Protein AF-A0A7Y4UGS4-F1 (afdb_monomer_lite)

Secondary structure (DSSP, 8-state):
--TT----HHHHHHHTTS-S-----EETTEE---TT--------SSS----------S--SS----------

Foldseek 3Di:
DPPPDAPQVVLVVVCVVPDPDDDFDADPNDTPDDPPDDDDDDDRRDDDDDDDDDDDDDDDPDPPPPPPPDDD

Sequence (72 aa):
MQPDESPNGHSHCRSLFLRASETINIVGGEMQLGRWQRIFFLELDCPRQRNVSVMVMGQSNTRLRIARNGKA

Radius of gyration: 19.83 Å; chains: 1; bounding box: 42×50×43 Å

Structure (mmCIF, N/CA/C/O backbone):
data_AF-A0A7Y4UGS4-F1
#
_entry.id   AF-A0A7Y4UGS4-F1
#
loop_
_atom_site.group_PDB
_atom_site.id
_atom_site.type_symbol
_atom_site.label_atom_id
_atom_site.label_alt_id
_atom_site.label_comp_id
_atom_site.label_asym_id
_atom_site.label_entity_id
_atom_site.label_seq_id
_atom_site.pdbx_PDB_ins_code
_atom_site.Cartn_x
_atom_site.Cartn_y
_atom_site.Cartn_z
_atom_site.occupancy
_atom_site.B_iso_or_equiv
_atom_site.auth_seq_id
_atom_site.auth_comp_id
_atom_site.auth_asym_id
_atom_site.auth_atom_id
_atom_site.pdbx_PDB_model_num
ATOM 1 N N . MET A 1 1 ? 25.901 0.552 -16.568 1.00 71.38 1 MET A N 1
ATOM 2 C CA . MET A 1 1 ? 24.777 -0.391 -16.505 1.00 71.38 1 MET A CA 1
ATOM 3 C C . MET A 1 1 ? 25.318 -1.748 -16.884 1.00 71.38 1 MET A C 1
ATOM 5 O O . MET A 1 1 ? 25.983 -1.825 -17.916 1.00 71.38 1 MET A O 1
ATOM 9 N N . GLN A 1 2 ? 25.161 -2.754 -16.028 1.00 84.44 2 GLN A N 1
ATOM 10 C CA . GLN A 1 2 ? 25.574 -4.110 -16.398 1.00 84.44 2 GLN A CA 1
ATOM 11 C C . GLN A 1 2 ? 24.622 -4.674 -17.469 1.00 84.44 2 GLN A C 1
ATOM 13 O O . GLN A 1 2 ? 23.478 -4.224 -17.541 1.00 84.44 2 GLN A O 1
ATOM 18 N N . PRO A 1 3 ? 25.068 -5.601 -18.337 1.00 84.50 3 PRO A N 1
ATOM 19 C CA . PRO A 1 3 ? 24.253 -6.100 -19.451 1.00 84.50 3 PRO A CA 1
ATOM 20 C C . PRO A 1 3 ? 22.912 -6.735 -19.041 1.00 84.50 3 PRO A C 1
ATOM 22 O O . PRO A 1 3 ? 21.989 -6.786 -19.847 1.00 84.50 3 PRO A O 1
ATOM 25 N N . ASP A 1 4 ? 22.805 -7.214 -17.805 1.00 88.75 4 ASP A N 1
ATOM 26 C CA . ASP A 1 4 ? 21.643 -7.870 -17.198 1.00 88.75 4 ASP A CA 1
ATOM 27 C C . ASP A 1 4 ? 20.859 -6.963 -16.227 1.00 88.75 4 ASP A C 1
ATOM 29 O O . ASP A 1 4 ? 19.848 -7.369 -15.648 1.00 88.75 4 ASP A O 1
ATOM 33 N N . GLU A 1 5 ? 21.297 -5.716 -16.051 1.00 87.81 5 GLU A N 1
ATOM 34 C CA . GLU A 1 5 ? 20.683 -4.774 -15.123 1.00 87.81 5 GLU A CA 1
ATOM 35 C C . GLU A 1 5 ? 19.355 -4.237 -15.679 1.00 87.81 5 GLU A C 1
ATOM 37 O O . GLU A 1 5 ? 19.287 -3.652 -16.762 1.00 87.81 5 GLU A O 1
ATOM 42 N N . SER A 1 6 ? 18.271 -4.405 -14.915 1.00 89.56 6 SER A N 1
ATOM 43 C CA . SER A 1 6 ? 16.960 -3.864 -15.287 1.00 89.56 6 SER A CA 1
ATOM 44 C C . SER A 1 6 ? 16.970 -2.328 -15.242 1.00 89.56 6 SER A C 1
ATOM 46 O O . SER A 1 6 ? 17.361 -1.759 -14.222 1.00 89.56 6 SER A O 1
ATOM 48 N N . PRO A 1 7 ? 16.473 -1.619 -16.274 1.00 92.12 7 PRO A N 1
ATOM 49 C CA . PRO A 1 7 ? 16.382 -0.161 -16.257 1.00 92.12 7 PRO A CA 1
ATOM 50 C C . PRO A 1 7 ? 15.214 0.342 -15.398 1.00 92.12 7 PRO A C 1
ATOM 52 O O . PRO A 1 7 ? 14.205 0.830 -15.902 1.00 92.12 7 PRO A O 1
ATOM 55 N N . ASN A 1 8 ? 15.361 0.261 -14.074 1.00 95.50 8 ASN A N 1
ATOM 56 C CA . ASN A 1 8 ? 14.312 0.589 -13.104 1.00 95.50 8 ASN A CA 1
ATOM 57 C C . ASN A 1 8 ? 14.6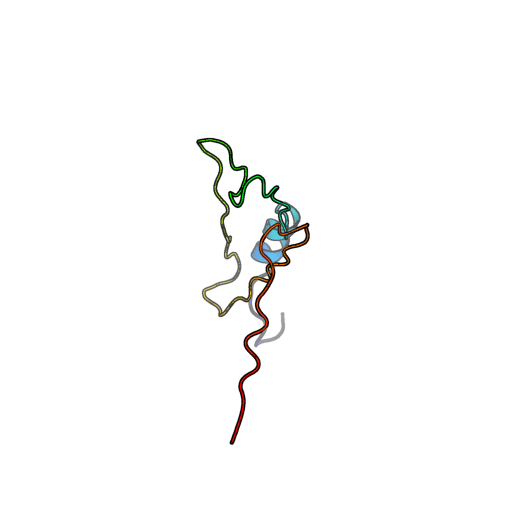12 1.818 -12.225 1.00 95.50 8 ASN A C 1
ATOM 59 O O . ASN A 1 8 ? 13.853 2.115 -11.305 1.00 95.50 8 ASN A O 1
ATOM 63 N N . GLY A 1 9 ? 15.646 2.611 -12.536 1.00 95.75 9 GLY A N 1
ATOM 64 C CA . GLY A 1 9 ? 15.991 3.812 -11.756 1.00 95.75 9 GLY A CA 1
ATOM 65 C C . GLY A 1 9 ? 14.820 4.795 -11.583 1.00 95.75 9 GLY A C 1
ATOM 66 O O . GLY A 1 9 ? 14.596 5.326 -10.498 1.00 95.75 9 GLY A O 1
ATOM 67 N N . HIS A 1 10 ? 13.991 4.963 -12.617 1.00 95.69 10 HIS A N 1
ATOM 68 C CA . HIS A 1 10 ? 12.754 5.751 -12.544 1.00 95.69 10 HIS A CA 1
ATOM 69 C C . HIS A 1 10 ? 11.743 5.245 -11.494 1.00 95.69 10 HIS A C 1
ATOM 71 O O . HIS A 1 10 ? 11.063 6.054 -10.859 1.00 95.69 10 HIS A O 1
ATOM 77 N N . SER A 1 11 ? 11.653 3.932 -11.281 1.00 96.69 11 SER A N 1
ATOM 78 C CA . SER A 1 11 ? 10.795 3.294 -10.283 1.00 96.69 11 SER A CA 1
ATOM 79 C C . SER A 1 11 ? 11.265 3.632 -8.873 1.00 96.69 11 SER A C 1
ATOM 81 O O . SER A 1 11 ? 10.448 4.018 -8.040 1.00 96.69 11 SER A O 1
ATOM 83 N N . HIS A 1 12 ? 12.583 3.593 -8.641 1.00 95.00 12 HIS A N 1
ATOM 84 C CA . HIS A 1 12 ? 13.196 4.018 -7.381 1.00 95.00 12 HIS A CA 1
ATOM 85 C C . HIS A 1 12 ? 12.955 5.507 -7.103 1.00 95.00 12 HIS A C 1
ATOM 87 O O . HIS A 1 12 ? 12.517 5.871 -6.014 1.00 95.00 12 HIS A O 1
ATOM 93 N N . CYS A 1 13 ? 13.166 6.378 -8.096 1.00 97.06 13 CYS A N 1
ATOM 94 C CA . CYS A 1 13 ? 12.902 7.810 -7.938 1.00 97.06 13 CYS A CA 1
ATOM 95 C C . CYS A 1 13 ? 11.436 8.089 -7.578 1.00 97.06 13 CYS A C 1
ATOM 97 O O . CYS A 1 13 ? 11.167 8.935 -6.733 1.00 97.06 13 CYS A O 1
ATOM 99 N N . ARG A 1 14 ? 10.483 7.367 -8.182 1.00 96.25 14 ARG A N 1
ATOM 100 C CA . ARG A 1 14 ? 9.053 7.493 -7.853 1.00 96.25 14 ARG A CA 1
ATOM 101 C C . ARG A 1 14 ? 8.730 6.944 -6.465 1.00 96.25 14 ARG A C 1
ATOM 103 O O . ARG A 1 14 ? 7.966 7.578 -5.743 1.00 96.25 14 ARG A O 1
ATOM 110 N N . SER A 1 15 ? 9.315 5.810 -6.071 1.00 96.06 15 SER A N 1
ATOM 111 C CA . SER A 1 15 ? 9.045 5.205 -4.763 1.00 96.06 15 SER A CA 1
ATOM 112 C C . SER A 1 15 ? 9.518 6.073 -3.599 1.00 96.06 15 SER A C 1
ATOM 114 O O . SER A 1 15 ? 8.931 5.988 -2.532 1.00 96.06 15 SER A O 1
ATOM 116 N N . LEU A 1 16 ? 10.527 6.934 -3.790 1.00 96.38 16 LEU A N 1
ATOM 117 C CA . LEU A 1 16 ? 10.979 7.879 -2.757 1.00 96.38 16 LEU A CA 1
ATOM 118 C C . LEU A 1 16 ? 9.891 8.870 -2.315 1.00 96.38 16 LEU A C 1
ATOM 120 O O . LEU A 1 16 ? 9.910 9.328 -1.176 1.00 96.38 16 LEU A O 1
ATOM 124 N N . PHE A 1 17 ? 8.949 9.203 -3.199 1.00 96.31 17 PHE A N 1
ATOM 125 C CA . PHE A 1 17 ? 7.841 10.114 -2.895 1.00 96.31 17 PHE A CA 1
ATOM 126 C C . PHE A 1 17 ? 6.600 9.395 -2.359 1.00 96.31 17 PHE A C 1
ATOM 128 O O . PHE A 1 17 ? 5.624 10.042 -1.981 1.00 96.31 17 PHE A O 1
ATOM 135 N N . LEU A 1 18 ? 6.619 8.064 -2.344 1.00 94.44 18 LEU A N 1
ATOM 136 C CA . LEU A 1 18 ? 5.521 7.234 -1.882 1.00 94.44 18 LEU A CA 1
ATOM 137 C C . LEU A 1 18 ? 5.909 6.567 -0.568 1.00 94.44 18 LEU A C 1
ATOM 139 O O . LEU A 1 18 ? 7.073 6.293 -0.283 1.00 94.44 18 LEU A O 1
ATOM 143 N N . ARG A 1 19 ? 4.910 6.285 0.256 1.00 91.94 19 ARG A N 1
ATOM 144 C CA . ARG A 1 19 ? 5.122 5.520 1.479 1.00 91.94 19 ARG A CA 1
ATOM 145 C C . ARG A 1 19 ? 5.167 4.031 1.146 1.00 91.94 19 ARG A C 1
ATOM 147 O O . ARG A 1 19 ? 4.361 3.539 0.362 1.00 91.94 19 ARG A O 1
ATOM 154 N N . ALA A 1 20 ? 6.100 3.313 1.768 1.00 93.81 20 ALA A N 1
ATOM 155 C CA . ALA A 1 20 ? 6.218 1.860 1.631 1.00 93.81 20 ALA A CA 1
ATOM 156 C C . ALA A 1 20 ? 5.270 1.085 2.568 1.00 93.81 20 ALA A C 1
ATOM 158 O O . ALA A 1 20 ? 5.128 -0.129 2.433 1.00 93.81 20 ALA A O 1
ATOM 159 N N . SER A 1 21 ? 4.646 1.764 3.536 1.00 96.44 21 SER A N 1
ATOM 160 C CA . SER A 1 21 ? 3.730 1.157 4.500 1.00 96.44 21 SER A CA 1
ATOM 161 C C . SER A 1 21 ? 2.687 2.145 5.014 1.00 96.44 21 SER A C 1
ATOM 163 O O . SER A 1 21 ? 2.945 3.344 5.176 1.00 96.44 21 SER A O 1
ATOM 165 N N . GLU A 1 22 ? 1.516 1.601 5.337 1.00 95.75 22 GLU A N 1
ATOM 166 C CA . GLU A 1 22 ? 0.392 2.336 5.904 1.00 95.75 22 GLU A CA 1
ATOM 167 C C . GLU A 1 22 ? -0.072 1.696 7.212 1.00 95.75 22 GLU A C 1
ATOM 169 O O . GLU A 1 22 ? -0.078 0.472 7.353 1.00 95.75 22 GLU A O 1
ATOM 174 N N . THR A 1 23 ? -0.473 2.540 8.164 1.00 96.56 23 THR A N 1
ATOM 175 C CA . THR A 1 23 ? -1.027 2.120 9.456 1.00 96.56 23 THR A CA 1
ATOM 176 C C . THR A 1 23 ? -2.507 2.460 9.484 1.00 96.56 23 THR A C 1
ATOM 178 O O . THR A 1 23 ? -2.883 3.614 9.292 1.00 96.56 23 THR A O 1
ATOM 181 N N . ILE A 1 24 ? -3.349 1.459 9.735 1.00 97.00 24 ILE A N 1
ATOM 182 C CA . ILE A 1 24 ? -4.808 1.596 9.705 1.00 97.00 24 ILE A CA 1
ATOM 183 C C . ILE A 1 24 ? -5.370 1.174 11.056 1.00 97.00 24 ILE A C 1
ATOM 185 O O . ILE A 1 24 ? -5.037 0.109 11.574 1.00 97.00 24 ILE A O 1
ATOM 189 N N . ASN A 1 25 ? -6.249 2.004 11.613 1.00 96.06 25 ASN A N 1
ATOM 190 C CA . ASN A 1 25 ? -6.945 1.681 12.851 1.00 96.06 25 ASN A CA 1
ATOM 191 C C . ASN A 1 25 ? -8.012 0.613 12.596 1.00 96.06 25 ASN A C 1
ATOM 193 O O . ASN A 1 25 ? -8.759 0.693 11.619 1.00 96.06 25 ASN A O 1
ATOM 197 N N . ILE A 1 26 ? -8.126 -0.342 13.516 1.00 94.69 26 ILE A N 1
ATOM 198 C CA . ILE A 1 26 ? -9.187 -1.350 13.519 1.00 94.69 26 ILE A CA 1
ATOM 199 C C . ILE A 1 26 ? -10.008 -1.150 14.790 1.00 94.69 26 ILE A C 1
ATOM 201 O O . ILE A 1 26 ? -9.477 -1.248 15.895 1.00 94.69 26 ILE A O 1
ATOM 205 N N . VAL A 1 27 ? -11.298 -0.851 14.638 1.00 93.88 27 VAL A N 1
ATOM 206 C CA . VAL A 1 27 ? -12.215 -0.575 15.754 1.00 93.88 27 VAL A CA 1
ATOM 207 C C . VAL A 1 27 ? -13.495 -1.367 15.534 1.00 93.88 27 VAL A C 1
ATOM 209 O O . VAL A 1 27 ? -14.076 -1.319 14.455 1.00 93.88 27 VAL A O 1
ATOM 212 N N . GLY A 1 28 ? -13.924 -2.129 16.543 1.00 89.88 28 GLY A N 1
ATOM 213 C CA . GLY A 1 28 ? -15.111 -2.983 16.423 1.00 89.88 28 GLY A CA 1
ATOM 214 C C . GLY A 1 28 ? -14.972 -4.112 15.392 1.00 89.88 28 GLY A C 1
ATOM 215 O O . GLY A 1 28 ? -15.980 -4.618 14.922 1.00 89.88 28 GLY A O 1
ATOM 216 N N . GLY A 1 29 ? -13.741 -4.495 15.035 1.00 90.31 29 GLY A N 1
ATOM 217 C CA . GLY A 1 29 ? -13.464 -5.503 14.003 1.00 90.31 29 GLY A CA 1
ATOM 218 C C . GLY A 1 29 ? -13.387 -4.953 12.575 1.00 90.31 29 GLY A C 1
ATOM 219 O O . GLY A 1 29 ? -13.038 -5.704 11.672 1.00 90.31 29 GLY A O 1
ATOM 220 N N . GLU A 1 30 ? -13.629 -3.655 12.378 1.00 92.94 30 GLU A N 1
ATOM 221 C CA . GLU A 1 30 ? -13.652 -3.013 11.062 1.00 92.94 30 GLU A CA 1
ATOM 222 C C . GLU A 1 30 ? -12.464 -2.060 10.874 1.00 92.94 30 GLU A C 1
ATOM 224 O O . GLU A 1 30 ? -12.066 -1.344 11.801 1.00 92.94 30 GLU A O 1
ATOM 229 N N . MET A 1 31 ? -11.909 -2.017 9.658 1.00 96.06 31 MET A N 1
ATOM 230 C CA . MET A 1 31 ? -10.900 -1.020 9.285 1.00 96.06 31 MET A CA 1
ATOM 231 C C . MET A 1 31 ? -11.540 0.369 9.199 1.00 96.06 31 MET A C 1
ATOM 233 O O . MET A 1 31 ? -12.493 0.588 8.453 1.00 96.06 31 MET A O 1
ATOM 237 N N . GLN A 1 32 ? -10.981 1.335 9.921 1.00 97.00 32 GLN A N 1
ATOM 238 C CA . GLN A 1 32 ? -11.439 2.723 9.924 1.00 97.00 32 GLN A CA 1
ATOM 239 C C . GLN A 1 32 ? -10.909 3.468 8.692 1.00 97.00 32 GLN A C 1
ATOM 241 O O . GLN A 1 32 ? -9.930 4.209 8.761 1.00 97.00 32 GLN A O 1
ATOM 246 N N . LEU A 1 33 ? -11.564 3.254 7.554 1.00 97.94 33 LEU A N 1
ATOM 247 C CA . LEU A 1 33 ? -11.336 4.002 6.322 1.00 97.94 33 LEU A CA 1
ATOM 248 C C . LEU A 1 33 ? -12.468 5.014 6.118 1.00 97.94 33 LEU A C 1
ATOM 250 O O . LEU A 1 33 ? -13.646 4.702 6.285 1.00 97.94 33 LEU A O 1
ATOM 254 N N . GLY A 1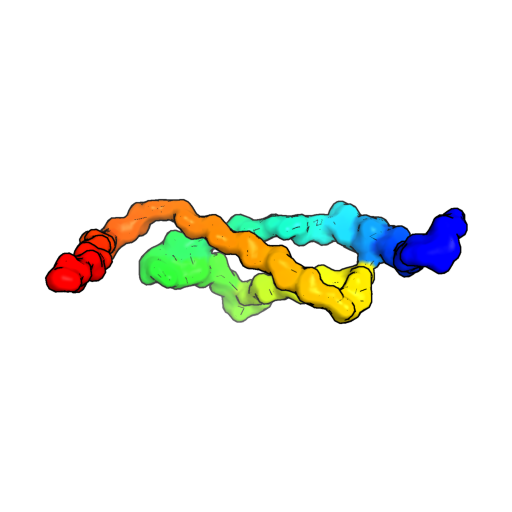 34 ? -12.126 6.232 5.707 1.00 97.31 34 GLY A N 1
ATOM 255 C CA . GLY A 1 34 ? -13.109 7.210 5.257 1.00 97.31 34 GLY A CA 1
ATOM 256 C C . GLY A 1 34 ? -13.856 6.730 4.008 1.00 97.31 34 GLY A C 1
ATOM 257 O O . GLY A 1 34 ? -13.368 5.884 3.257 1.00 97.31 34 GLY A O 1
ATOM 258 N N . ARG A 1 35 ? -15.022 7.330 3.726 1.00 97.62 35 ARG A N 1
ATOM 259 C CA . ARG A 1 35 ? -15.915 6.962 2.603 1.00 97.62 35 ARG A CA 1
ATOM 260 C C . ARG A 1 35 ? -15.174 6.723 1.277 1.00 97.62 35 ARG A C 1
ATOM 262 O O . ARG A 1 35 ? -15.478 5.775 0.550 1.00 97.62 35 ARG A O 1
ATOM 269 N N . TRP A 1 36 ? -14.169 7.551 1.001 1.00 97.88 36 TRP A N 1
ATOM 270 C CA . TRP A 1 36 ? -13.394 7.550 -0.241 1.00 97.88 36 TRP A CA 1
ATOM 271 C C . TRP A 1 36 ? -11.955 7.038 -0.089 1.00 97.88 36 TRP A C 1
ATOM 273 O O . TRP A 1 36 ? -11.205 7.051 -1.058 1.00 97.88 36 TRP A O 1
ATOM 283 N N . GLN A 1 37 ? -11.553 6.580 1.100 1.00 97.94 37 GLN A N 1
ATOM 284 C CA . GLN A 1 37 ? -10.216 6.025 1.313 1.00 97.94 37 GLN A CA 1
ATOM 285 C C . GLN A 1 37 ? -10.164 4.559 0.896 1.00 97.94 37 GLN A C 1
ATOM 287 O O . GLN A 1 37 ? -11.059 3.772 1.203 1.00 97.94 37 GLN A O 1
ATOM 292 N N . ARG A 1 38 ? -9.097 4.190 0.193 1.00 96.75 38 ARG A N 1
ATOM 293 C CA . ARG A 1 38 ? -8.790 2.822 -0.228 1.00 96.75 38 ARG A CA 1
ATOM 294 C C . ARG A 1 38 ? -7.290 2.600 -0.074 1.00 96.75 38 ARG A C 1
ATOM 296 O O . ARG A 1 38 ? -6.518 3.555 -0.106 1.00 96.75 38 ARG A O 1
ATOM 303 N N . ILE A 1 39 ? -6.901 1.343 0.086 1.00 95.62 39 ILE A N 1
ATOM 304 C CA . ILE A 1 39 ? -5.500 0.934 0.151 1.00 95.62 39 ILE A CA 1
ATOM 305 C C . ILE A 1 39 ? -5.136 0.411 -1.231 1.00 95.62 39 ILE A C 1
ATOM 307 O O . ILE A 1 39 ? -5.817 -0.473 -1.750 1.00 95.62 39 ILE A O 1
ATOM 311 N N . PHE A 1 40 ? -4.077 0.957 -1.818 1.00 95.31 40 PHE A N 1
ATOM 312 C CA . PHE A 1 40 ? -3.581 0.525 -3.118 1.00 95.31 40 PHE A CA 1
ATOM 313 C C . PHE A 1 40 ? -2.159 0.008 -2.989 1.00 95.31 40 PHE A C 1
ATOM 315 O O . PHE A 1 40 ? -1.320 0.619 -2.330 1.00 95.31 40 PHE A O 1
ATOM 322 N N . PHE A 1 41 ? -1.890 -1.096 -3.676 1.00 95.00 41 PHE A N 1
ATOM 323 C CA . PHE A 1 41 ? -0.534 -1.495 -4.005 1.00 95.00 41 PHE A CA 1
ATOM 324 C C . PHE A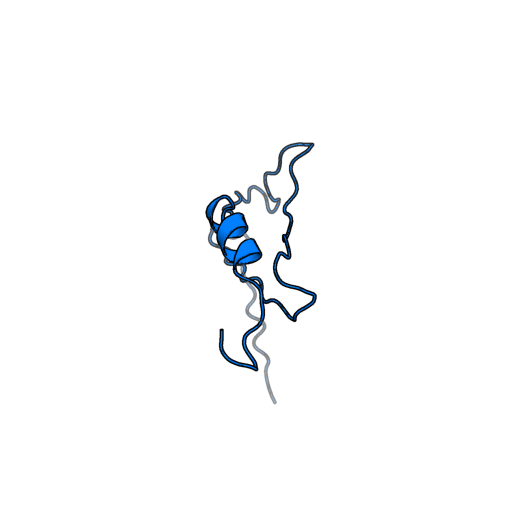 1 41 ? -0.156 -0.851 -5.342 1.00 95.00 41 PHE A C 1
ATOM 326 O O . PHE A 1 41 ? -0.868 -1.025 -6.332 1.00 95.00 41 PHE A O 1
ATOM 333 N N . LEU A 1 42 ? 0.942 -0.098 -5.373 1.00 95.25 42 LEU A N 1
ATOM 334 C CA . LEU A 1 42 ? 1.432 0.572 -6.577 1.00 95.25 42 LEU A CA 1
ATOM 335 C C . LEU A 1 42 ? 2.663 -0.172 -7.105 1.00 95.25 42 LEU A C 1
ATOM 337 O O . LEU A 1 42 ? 3.733 -0.101 -6.506 1.00 95.25 42 LEU A O 1
ATOM 341 N N . GLU A 1 43 ? 2.514 -0.876 -8.229 1.00 95.88 43 GLU A N 1
ATOM 342 C CA . GLU 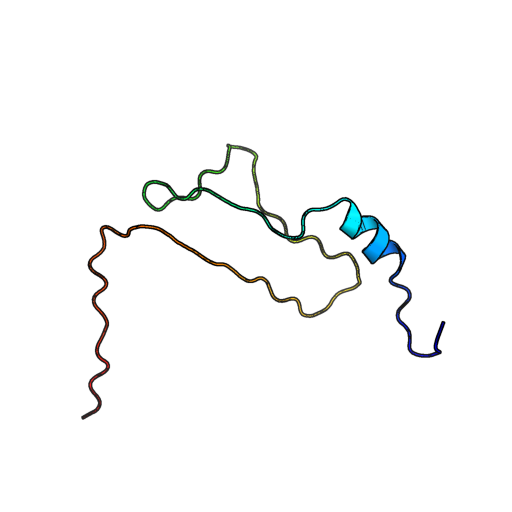A 1 43 ? 3.644 -1.473 -8.951 1.00 95.88 43 GLU A CA 1
ATOM 343 C C . GLU A 1 43 ? 4.323 -0.413 -9.821 1.00 95.88 43 GLU A C 1
ATOM 345 O O . GLU A 1 43 ? 3.669 0.268 -10.613 1.00 95.88 43 GLU A O 1
ATOM 350 N N . LEU A 1 44 ? 5.641 -0.284 -9.684 1.00 96.12 44 LEU A N 1
ATOM 351 C CA . LEU A 1 44 ? 6.430 0.740 -10.370 1.00 96.12 44 LEU A CA 1
ATOM 352 C C . LEU A 1 44 ? 7.536 0.146 -11.248 1.00 96.12 44 LEU A C 1
ATOM 354 O O . LEU A 1 44 ? 8.110 0.883 -12.046 1.00 96.12 44 LEU A O 1
ATOM 358 N N . ASP A 1 45 ? 7.856 -1.142 -11.107 1.00 95.69 45 ASP A N 1
ATOM 359 C CA . ASP A 1 45 ? 8.983 -1.817 -11.760 1.00 95.69 45 ASP A CA 1
ATOM 360 C C . ASP A 1 45 ? 8.564 -3.182 -12.329 1.00 95.69 45 ASP A C 1
ATOM 362 O O . ASP A 1 45 ? 8.947 -4.233 -11.809 1.00 95.69 45 ASP A O 1
ATOM 366 N N . CYS A 1 46 ? 7.804 -3.118 -13.430 1.00 92.25 46 CYS A N 1
ATOM 367 C CA . CYS A 1 46 ? 7.269 -4.220 -14.244 1.00 92.25 46 CYS A CA 1
ATOM 368 C C . CYS A 1 46 ? 6.472 -5.308 -13.479 1.00 92.25 46 CYS A C 1
ATOM 370 O O . CYS A 1 46 ? 6.498 -5.381 -12.253 1.00 92.25 46 CYS A O 1
ATOM 372 N N . PRO A 1 47 ? 5.687 -6.153 -14.177 1.00 94.31 47 PRO A N 1
ATOM 373 C CA . PRO A 1 47 ? 4.955 -7.234 -13.526 1.00 94.31 47 PRO A CA 1
ATOM 374 C C . PRO A 1 47 ? 5.919 -8.241 -12.889 1.00 94.31 47 PRO A C 1
ATOM 376 O O . PRO A 1 47 ? 6.623 -8.975 -13.582 1.00 94.31 47 PRO A O 1
ATOM 379 N N . ARG A 1 48 ? 5.946 -8.285 -11.558 1.00 93.19 48 ARG A N 1
ATOM 380 C CA . ARG A 1 48 ? 6.741 -9.233 -10.769 1.00 93.19 48 ARG A CA 1
ATOM 381 C C . ARG A 1 48 ? 5.883 -9.807 -9.647 1.00 93.19 48 ARG A C 1
ATOM 383 O O . ARG A 1 48 ? 4.880 -9.214 -9.258 1.00 93.19 48 ARG A O 1
ATOM 390 N N . GLN A 1 49 ? 6.282 -10.951 -9.095 1.00 96.56 49 GLN A N 1
ATOM 391 C CA . GLN A 1 49 ? 5.686 -11.409 -7.840 1.00 96.56 49 GLN A CA 1
ATOM 392 C C . GLN A 1 49 ? 6.128 -10.479 -6.708 1.00 96.56 49 GLN A C 1
ATOM 394 O O . GLN A 1 49 ? 7.322 -10.232 -6.521 1.00 96.56 49 GLN A O 1
ATOM 399 N N . ARG A 1 50 ? 5.157 -9.944 -5.967 1.00 96.12 50 ARG A N 1
ATOM 400 C CA . ARG A 1 50 ? 5.375 -9.016 -4.856 1.00 96.12 50 ARG A CA 1
ATOM 401 C C . ARG A 1 50 ? 4.747 -9.586 -3.596 1.00 96.12 50 ARG A C 1
ATOM 403 O O . ARG A 1 50 ? 3.687 -10.200 -3.650 1.00 96.12 50 ARG A O 1
ATOM 410 N N . ASN A 1 51 ? 5.402 -9.350 -2.467 1.00 96.44 51 ASN A N 1
ATOM 411 C CA . ASN A 1 51 ? 4.912 -9.751 -1.156 1.00 96.44 51 ASN A CA 1
ATOM 412 C C . ASN A 1 51 ? 4.448 -8.511 -0.398 1.00 96.44 51 ASN A C 1
ATOM 414 O O . ASN A 1 51 ? 5.158 -7.507 -0.360 1.00 96.44 51 ASN A O 1
ATOM 418 N N . VAL A 1 52 ? 3.280 -8.600 0.235 1.00 96.06 52 VAL A N 1
ATOM 419 C CA . VAL A 1 52 ? 2.762 -7.575 1.144 1.00 96.06 52 VAL A CA 1
ATOM 420 C C . VAL A 1 52 ? 2.634 -8.208 2.521 1.00 96.06 52 VAL A C 1
ATOM 422 O O . VAL A 1 52 ? 1.938 -9.208 2.684 1.00 96.06 52 VAL A O 1
ATOM 425 N N . SER A 1 53 ? 3.328 -7.645 3.507 1.00 96.62 53 SER A N 1
ATOM 426 C CA . SER A 1 53 ? 3.231 -8.090 4.897 1.00 96.62 53 SER A CA 1
ATOM 427 C C . SER A 1 53 ? 2.129 -7.320 5.616 1.00 96.62 53 SER A C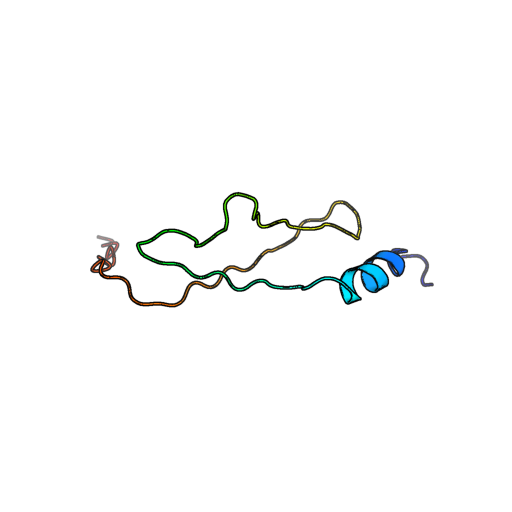 1
ATOM 429 O O . SER A 1 53 ? 2.033 -6.101 5.476 1.00 96.62 53 SER A O 1
ATOM 431 N N . VAL A 1 54 ? 1.316 -8.028 6.399 1.00 96.88 54 VAL A N 1
ATOM 432 C CA . VAL A 1 54 ? 0.255 -7.440 7.219 1.00 96.88 54 VAL A CA 1
ATOM 433 C C . VAL A 1 54 ? 0.468 -7.873 8.659 1.00 96.88 54 VAL A C 1
ATOM 435 O O . VAL A 1 54 ? 0.451 -9.062 8.972 1.00 96.88 54 VAL A O 1
ATOM 438 N N . MET A 1 55 ? 0.654 -6.895 9.540 1.00 96.00 55 MET A N 1
ATOM 439 C CA . MET A 1 55 ? 0.754 -7.113 10.976 1.00 96.00 55 MET A CA 1
ATOM 440 C C . MET A 1 55 ? -0.455 -6.485 11.659 1.00 96.00 55 MET A C 1
ATOM 442 O O . MET A 1 55 ? -0.690 -5.285 11.533 1.00 96.00 55 MET A O 1
ATOM 446 N N . VAL A 1 56 ? -1.202 -7.298 12.403 1.00 94.69 56 VAL A N 1
ATOM 447 C CA . VAL A 1 56 ? -2.346 -6.846 13.199 1.00 94.69 56 VAL A CA 1
ATOM 448 C C . VAL A 1 56 ? -1.997 -6.990 14.673 1.00 94.69 56 VAL A C 1
ATOM 450 O O . VAL A 1 56 ? -1.625 -8.070 15.125 1.00 94.69 56 VAL A O 1
ATOM 453 N N . MET A 1 57 ? -2.119 -5.895 15.419 1.00 93.50 57 MET A N 1
ATOM 454 C CA . MET A 1 57 ? -1.863 -5.847 16.857 1.00 93.50 57 MET A CA 1
ATOM 455 C C . MET A 1 57 ? -3.054 -5.201 17.557 1.00 93.50 57 MET A C 1
ATOM 457 O O . MET A 1 57 ? -3.588 -4.202 17.082 1.00 93.50 57 MET A O 1
ATOM 461 N N . GLY A 1 58 ? -3.470 -5.763 18.688 1.00 91.50 58 GLY A N 1
ATOM 462 C CA . GLY A 1 58 ? -4.594 -5.247 19.461 1.00 91.50 58 GLY A CA 1
ATOM 463 C C . GLY A 1 58 ? -5.185 -6.299 20.390 1.00 91.50 58 GLY A C 1
ATOM 464 O O . GLY A 1 58 ? -4.692 -7.423 20.482 1.00 91.50 58 GLY A O 1
ATOM 465 N N . GLN A 1 59 ? -6.253 -5.926 21.088 1.00 86.44 59 GLN A N 1
ATOM 466 C CA . GLN A 1 59 ? -7.000 -6.838 21.947 1.00 86.44 59 GLN A CA 1
ATOM 467 C C . GLN A 1 59 ? -8.171 -7.433 21.173 1.00 86.44 59 GLN A C 1
ATOM 469 O O . GLN A 1 59 ? -8.930 -6.718 20.521 1.00 86.44 59 GLN A O 1
ATOM 474 N N . SER A 1 60 ? -8.335 -8.749 21.271 1.00 72.44 60 SER A N 1
ATOM 475 C CA . SER A 1 60 ? -9.538 -9.420 20.800 1.00 72.44 60 SER A CA 1
ATOM 476 C C . SER A 1 60 ? -10.397 -9.788 22.002 1.00 72.44 60 SER A C 1
ATOM 478 O O . SER A 1 60 ? -9.922 -10.457 22.916 1.00 72.44 60 SER A O 1
ATOM 480 N N . ASN A 1 61 ? -11.673 -9.396 21.985 1.00 66.69 61 ASN A N 1
ATOM 481 C CA . ASN A 1 61 ? -12.664 -9.941 22.921 1.00 66.69 61 ASN A CA 1
ATOM 482 C C . ASN A 1 61 ? -13.079 -11.378 22.552 1.00 66.69 61 ASN A C 1
ATOM 484 O O . ASN A 1 61 ? -13.827 -12.027 23.283 1.00 66.69 61 ASN A O 1
ATOM 488 N N . THR A 1 62 ? -12.576 -11.906 21.435 1.00 61.28 62 THR A N 1
ATOM 489 C CA . THR A 1 62 ? -12.740 -13.304 21.066 1.00 61.28 62 THR A CA 1
ATOM 490 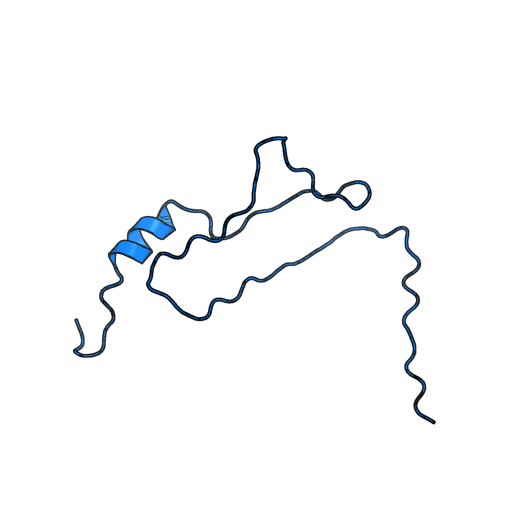C C . THR A 1 62 ? -11.765 -14.136 21.890 1.00 61.28 62 THR A C 1
ATOM 492 O O . THR A 1 62 ? -10.551 -14.053 21.706 1.00 61.28 62 THR A O 1
ATOM 495 N N . ARG A 1 63 ? -12.286 -14.998 22.776 1.00 60.16 63 ARG A N 1
ATOM 496 C CA . ARG A 1 63 ? -11.509 -16.135 23.288 1.00 60.16 63 ARG A CA 1
ATOM 497 C C . ARG A 1 63 ? -11.044 -16.942 22.079 1.00 60.16 63 ARG A C 1
ATOM 499 O O . ARG A 1 63 ? -11.833 -17.688 21.502 1.00 60.16 63 ARG A O 1
ATOM 506 N N . LEU A 1 64 ? -9.783 -16.786 21.687 1.00 56.34 64 LEU A N 1
ATOM 507 C CA . LEU A 1 64 ? -9.147 -17.635 20.689 1.00 56.34 64 LEU A CA 1
ATOM 508 C C . LEU A 1 64 ? -9.228 -19.077 21.201 1.00 56.34 64 LEU A C 1
ATOM 510 O O . LEU A 1 64 ? -8.471 -19.485 22.082 1.00 56.34 64 LEU A O 1
ATOM 514 N N . ARG A 1 65 ? -10.181 -19.860 20.684 1.00 53.47 65 ARG A N 1
ATOM 515 C CA . ARG A 1 65 ? -10.149 -21.313 20.831 1.00 53.47 65 ARG A CA 1
ATOM 516 C C . ARG A 1 65 ? -8.996 -21.767 19.954 1.00 53.47 65 ARG A C 1
ATOM 518 O O . ARG A 1 65 ? -9.161 -21.927 18.751 1.00 53.47 65 ARG A O 1
ATOM 525 N N . ILE A 1 66 ? -7.818 -21.922 20.553 1.00 60.59 66 ILE A N 1
ATOM 526 C CA . ILE A 1 66 ? -6.727 -22.654 19.917 1.00 60.59 66 ILE A CA 1
ATOM 527 C C . ILE A 1 66 ? -7.293 -24.047 19.641 1.00 60.59 66 ILE A C 1
ATOM 529 O O . ILE A 1 66 ? -7.512 -24.828 20.570 1.00 60.59 66 ILE A O 1
ATOM 533 N N . ALA A 1 67 ? -7.606 -24.331 18.377 1.00 55.50 67 ALA A N 1
ATOM 534 C CA . ALA A 1 67 ? -7.943 -25.670 17.941 1.00 55.50 67 ALA A CA 1
ATOM 535 C C . ALA A 1 67 ? -6.689 -26.522 18.156 1.00 55.50 67 ALA A C 1
ATOM 537 O O . ALA A 1 67 ? -5.747 -26.491 17.366 1.00 55.50 67 ALA A O 1
ATOM 538 N N . ARG A 1 68 ? -6.641 -27.238 19.285 1.00 50.78 68 ARG A N 1
ATOM 539 C CA . ARG A 1 68 ? -5.684 -28.323 19.473 1.00 50.78 68 ARG A CA 1
ATOM 540 C C . ARG A 1 68 ? -6.046 -29.376 18.438 1.00 50.78 68 ARG A C 1
ATOM 542 O O . ARG A 1 68 ? -7.033 -30.085 18.607 1.00 50.78 68 ARG A O 1
ATOM 549 N N . ASN A 1 69 ? -5.276 -29.442 17.358 1.00 45.34 69 ASN A N 1
ATOM 550 C CA . ASN A 1 69 ? -5.345 -30.561 16.435 1.00 45.34 69 ASN A CA 1
ATOM 551 C C . ASN A 1 69 ? -4.821 -31.790 17.190 1.00 45.34 69 ASN A C 1
ATOM 553 O O . ASN A 1 69 ? -3.614 -31.990 17.315 1.00 45.34 69 ASN A O 1
ATOM 557 N N . GLY A 1 70 ? -5.739 -32.555 17.781 1.00 43.00 70 GLY A N 1
ATOM 558 C CA . GLY A 1 70 ? -5.450 -33.868 18.330 1.00 43.00 70 GLY A CA 1
ATOM 559 C C . GLY A 1 70 ? -5.156 -34.815 17.176 1.00 43.00 70 GLY A C 1
ATOM 560 O O . GLY A 1 70 ? -6.057 -35.157 16.416 1.00 43.00 70 GLY A O 1
ATOM 561 N N . LYS A 1 71 ? -3.893 -35.212 17.035 1.00 41.16 71 LYS A N 1
ATOM 562 C CA . LYS A 1 71 ? -3.551 -36.452 16.344 1.00 41.16 71 LYS A CA 1
ATOM 563 C C . LYS A 1 71 ? -3.729 -37.585 17.353 1.00 41.16 71 LYS A C 1
ATOM 565 O O . LYS A 1 71 ? -3.074 -37.570 18.395 1.00 41.16 71 LYS A O 1
ATOM 570 N N . ALA A 1 72 ? -4.681 -38.466 17.053 1.00 40.12 72 ALA A N 1
ATOM 571 C CA . ALA A 1 72 ? -4.671 -39.849 17.513 1.00 40.12 72 ALA A CA 1
ATOM 572 C C . ALA A 1 72 ? -3.517 -40.606 16.839 1.00 40.12 72 ALA A C 1
ATOM 574 O O . ALA A 1 72 ? -3.103 -40.166 15.736 1.00 40.12 72 ALA A O 1
#

pLDDT: mean 86.91, std 16.29, range [40.12, 97.94]